Protein AF-M1Y0H8-F1 (afdb_monomer)

Sequence (115 aa):
MELTLDEESEDVRGGLTALVVTVVELLVEALEQEAVRRMESGSLTEDEIERLGQQLQALEEELEQMKRREEIGEDVTEFKQNLDHLVRDAVEQLSEHQSSGPADRSVNIGDILND

Solvent-accessible surface area (backbone atoms only — not comparable to full-atom values): 6726 Å² total; per-residue (Å²): 138,90,80,78,68,65,61,64,53,51,55,51,48,49,54,49,50,19,50,53,52,40,54,51,49,55,49,48,57,52,48,52,56,47,49,53,55,33,54,77,69,62,76,48,54,73,72,54,49,53,53,47,51,56,51,52,52,53,50,51,56,50,49,57,49,46,29,63,73,71,66,30,55,63,56,25,53,49,52,52,54,53,48,54,50,54,53,48,55,55,54,51,57,61,53,57,69,67,70,69,62,81,79,81,78,77,76,62,70,76,75,74,76,77,123

Foldseek 3Di:
DDDDDVVVVLVVVLLVLLVVLLVVVVVLVVVVVVLVVCVVVVVDDPVRSVVSVVVSVVVVVVSVVSCVVSVNVVSNVVVVVVVVVVVVVVVVVVVVVVVPDDPDPPPPVVVVPPD

Organism: Natronomonas moolapensis (strain DSM 18674 / CECT 7526 / JCM 14361 / 8.8.11) (NCBI:txid268739)

InterPro domains:
  IPR007805 Gas vesicle protein K [PF05121] (5-88)
  IPR007805 Gas vesicle protein K [PTHR40137] (1-84)

Mean predicted aligned error: 10.77 Å

Secondary structure (DSSP, 8-state):
---SSHHHHHHHHHHHHHHHHHHHHHHHHHHHHHHHHHHHTT-S-HHHHHHHHHHHHHHHHHHHHHHHHTT-HHHHHHHHHHHHHHHHHHHHHHHHHHTTS-------GGGSS--

Nearest PDB structures (foldseek):
  6o35-assembly1_A  TM=5.982E-01  e=2.905E+00  synthetic construct

Radius of gyration: 25.84 Å; Cα contacts (8 Å, |Δi|>4): 35; chains: 1; bounding box: 60×56×76 Å

pLDDT: mean 84.86, std 15.99, range [39.0, 97.62]

Structure (mmCIF, N/CA/C/O backbone):
data_AF-M1Y0H8-F1
#
_entry.id   AF-M1Y0H8-F1
#
loop_
_atom_site.group_PDB
_atom_site.id
_atom_site.type_symbol
_atom_site.label_atom_id
_atom_site.label_alt_id
_atom_site.label_comp_id
_atom_site.label_asym_id
_atom_site.label_entity_id
_atom_site.label_seq_id
_atom_site.pdbx_PDB_ins_code
_atom_site.Cartn_x
_atom_site.Cartn_y
_atom_site.Cartn_z
_atom_site.occupancy
_atom_site.B_iso_or_equiv
_atom_site.auth_seq_id
_atom_site.auth_comp_id
_atom_site.auth_asym_id
_atom_site.auth_atom_id
_atom_site.pdbx_PDB_model_num
ATOM 1 N N . MET A 1 1 ? 14.638 -1.149 -42.738 1.00 39.00 1 MET A N 1
ATOM 2 C CA . MET A 1 1 ? 14.847 -1.260 -41.285 1.00 39.00 1 MET A CA 1
ATOM 3 C C . MET A 1 1 ? 13.885 -0.266 -40.678 1.00 39.00 1 MET A C 1
ATOM 5 O O . MET A 1 1 ? 14.195 0.912 -40.620 1.00 39.00 1 MET A O 1
ATOM 9 N N . GLU A 1 2 ? 12.664 -0.732 -40.450 1.00 42.22 2 GLU A N 1
ATOM 10 C CA . GLU A 1 2 ? 11.589 0.005 -39.789 1.00 42.22 2 GLU A CA 1
ATOM 11 C C . GLU A 1 2 ? 11.636 -0.517 -38.355 1.00 42.22 2 GLU A C 1
ATOM 13 O O . GLU A 1 2 ? 11.399 -1.701 -38.136 1.00 42.22 2 GLU A O 1
ATOM 18 N N . LEU A 1 3 ? 12.168 0.285 -37.439 1.00 56.03 3 LEU A N 1
ATOM 19 C CA . LEU A 1 3 ? 12.376 -0.075 -36.040 1.00 56.03 3 LEU A CA 1
ATOM 20 C C . LEU A 1 3 ? 12.070 1.161 -35.184 1.00 56.03 3 LEU A C 1
ATOM 22 O O . LEU A 1 3 ? 12.428 2.271 -35.581 1.00 56.03 3 LEU A O 1
ATOM 26 N N . THR A 1 4 ? 11.447 0.893 -34.032 1.00 46.81 4 THR A N 1
ATOM 27 C CA . THR A 1 4 ? 11.396 1.699 -32.797 1.00 46.81 4 THR A CA 1
ATOM 28 C C . THR A 1 4 ? 10.428 2.888 -32.693 1.00 46.81 4 THR A C 1
ATOM 30 O O . THR A 1 4 ? 10.836 3.967 -32.280 1.00 46.81 4 THR A O 1
ATOM 33 N N . LEU A 1 5 ? 9.137 2.723 -32.992 1.00 54.00 5 LEU A N 1
ATOM 34 C CA . LEU A 1 5 ? 8.115 3.608 -32.386 1.00 54.00 5 LEU A CA 1
ATOM 35 C C . LEU A 1 5 ? 7.137 2.839 -31.494 1.00 54.00 5 LEU A C 1
ATOM 37 O O . LEU A 1 5 ? 6.708 3.366 -30.471 1.00 54.00 5 LEU A O 1
ATOM 41 N N . ASP A 1 6 ? 6.827 1.590 -31.841 1.00 56.62 6 ASP A N 1
ATOM 42 C CA . ASP A 1 6 ? 5.889 0.781 -31.062 1.00 56.62 6 ASP A CA 1
ATOM 43 C C . ASP A 1 6 ? 6.522 0.255 -29.759 1.00 56.62 6 ASP A C 1
ATOM 45 O O . ASP A 1 6 ? 5.906 0.382 -28.703 1.00 56.62 6 ASP A O 1
ATOM 49 N N . GLU A 1 7 ? 7.785 -0.190 -29.794 1.00 58.47 7 GLU A N 1
ATOM 50 C CA . GLU A 1 7 ? 8.500 -0.757 -28.632 1.00 58.47 7 GLU A CA 1
ATOM 51 C C . GLU A 1 7 ? 8.643 0.249 -27.468 1.00 58.47 7 GLU A C 1
ATOM 53 O O . GLU A 1 7 ? 8.310 -0.073 -26.331 1.00 58.47 7 GLU A O 1
ATOM 58 N N . GLU A 1 8 ? 9.011 1.513 -27.741 1.00 62.44 8 GLU A N 1
ATOM 59 C CA . GLU A 1 8 ? 9.096 2.558 -26.699 1.00 62.44 8 GLU A CA 1
ATOM 60 C C . GLU A 1 8 ? 7.727 2.853 -26.058 1.00 62.44 8 GLU A C 1
ATOM 62 O O . GLU A 1 8 ? 7.638 3.267 -24.902 1.00 62.44 8 GLU A O 1
ATOM 67 N N . SER A 1 9 ? 6.638 2.658 -26.806 1.00 66.75 9 SER A N 1
ATOM 68 C CA . SER A 1 9 ? 5.282 2.908 -26.315 1.00 66.75 9 SER A CA 1
ATOM 69 C C . SER A 1 9 ? 4.736 1.760 -25.460 1.00 66.75 9 SER A C 1
ATOM 71 O O . SER A 1 9 ? 3.936 2.006 -24.550 1.00 66.75 9 SER A O 1
ATOM 73 N N . GLU A 1 10 ? 5.175 0.527 -25.729 1.00 70.00 10 GLU A N 1
ATOM 74 C CA . GLU A 1 10 ? 4.853 -0.661 -24.936 1.00 70.00 10 GLU A CA 1
ATOM 75 C C . GLU A 1 10 ? 5.602 -0.638 -23.597 1.00 70.00 10 GLU A C 1
ATOM 77 O O . GLU A 1 10 ? 4.961 -0.794 -22.555 1.00 70.00 10 GLU A O 1
ATOM 82 N N . ASP A 1 11 ? 6.893 -0.288 -23.601 1.00 75.75 11 ASP A N 1
ATOM 83 C CA . ASP A 1 11 ? 7.703 -0.148 -22.380 1.00 75.75 11 ASP A CA 1
ATOM 84 C C . ASP A 1 11 ? 7.154 0.943 -21.442 1.00 75.75 11 ASP A C 1
ATOM 86 O O . ASP A 1 11 ? 6.988 0.738 -20.236 1.00 75.75 11 ASP A O 1
ATOM 90 N N . VAL A 1 12 ? 6.784 2.109 -21.990 1.00 83.44 12 VAL A N 1
ATOM 91 C CA . VAL A 1 12 ? 6.182 3.204 -21.202 1.00 83.44 12 VAL A CA 1
ATOM 92 C C . VAL A 1 12 ? 4.822 2.803 -20.630 1.00 83.44 12 VAL A C 1
ATOM 94 O O . VAL A 1 12 ? 4.475 3.193 -19.511 1.00 83.44 12 VAL A O 1
ATOM 97 N N . ARG A 1 13 ? 4.029 2.031 -21.381 1.00 82.62 13 ARG A N 1
ATOM 98 C CA . ARG A 1 13 ? 2.730 1.541 -20.913 1.00 82.62 13 ARG A CA 1
ATOM 99 C C . ARG A 1 13 ? 2.898 0.547 -19.769 1.00 82.62 13 ARG A C 1
ATOM 101 O O . ARG A 1 13 ? 2.191 0.696 -18.776 1.00 82.62 13 ARG A O 1
ATOM 108 N N . GLY A 1 14 ? 3.820 -0.409 -19.888 1.00 86.75 14 GLY A N 1
ATOM 109 C CA . GLY A 1 14 ? 4.137 -1.371 -18.829 1.00 86.75 14 GLY A CA 1
ATOM 110 C C . GLY A 1 14 ? 4.579 -0.670 -17.546 1.00 86.75 14 GLY A C 1
ATOM 111 O O . GLY A 1 14 ? 3.962 -0.856 -16.496 1.00 86.75 14 GLY A O 1
ATOM 112 N N . GLY A 1 15 ? 5.535 0.258 -17.659 1.00 89.44 15 GLY A N 1
ATOM 113 C CA . GLY A 1 15 ? 6.021 1.045 -16.523 1.00 89.44 15 GLY A CA 1
ATOM 114 C C . GLY A 1 15 ? 4.940 1.902 -15.852 1.00 89.44 15 GLY A C 1
ATOM 115 O O . GLY A 1 15 ? 4.881 1.977 -14.625 1.00 89.44 15 GLY A O 1
ATOM 116 N N . LEU A 1 16 ? 4.034 2.519 -16.622 1.00 92.19 16 LEU A N 1
ATOM 117 C CA . LEU A 1 16 ? 2.918 3.280 -16.049 1.00 92.19 16 LEU A CA 1
ATOM 118 C C . LEU A 1 16 ? 1.905 2.369 -15.340 1.00 92.19 16 LEU A C 1
ATOM 120 O O . LEU A 1 16 ? 1.428 2.721 -14.261 1.00 92.19 16 LEU A O 1
ATOM 124 N N . THR A 1 17 ? 1.580 1.212 -15.919 1.00 93.25 17 THR A N 1
ATOM 125 C CA . THR A 1 17 ? 0.713 0.213 -15.277 1.00 93.25 17 THR A CA 1
ATOM 126 C C . THR A 1 17 ? 1.333 -0.258 -13.962 1.00 93.25 17 THR A C 1
ATOM 128 O O . THR A 1 17 ? 0.659 -0.232 -12.933 1.00 93.25 17 THR A O 1
ATOM 131 N N . ALA A 1 18 ? 2.623 -0.603 -13.966 1.00 94.50 18 ALA A N 1
ATOM 132 C CA . ALA A 1 18 ? 3.371 -0.988 -12.774 1.00 94.50 18 ALA A CA 1
ATOM 133 C C . ALA A 1 18 ? 3.350 0.110 -11.702 1.00 94.50 18 ALA A C 1
ATOM 135 O O . ALA A 1 18 ? 3.076 -0.166 -10.533 1.00 94.50 18 ALA A O 1
ATOM 136 N N . LEU A 1 19 ? 3.543 1.372 -12.091 1.00 94.75 19 LEU A N 1
ATOM 137 C CA . LEU A 1 19 ? 3.469 2.504 -11.171 1.00 94.75 19 LEU A CA 1
ATOM 138 C C . LEU A 1 19 ? 2.073 2.661 -10.555 1.00 94.75 19 LEU A C 1
ATOM 140 O O . LEU A 1 19 ? 1.952 2.845 -9.346 1.00 94.75 19 LEU A O 1
ATOM 144 N N . VAL A 1 20 ? 1.010 2.584 -11.360 1.00 96.00 20 VAL A N 1
ATOM 145 C CA . VAL A 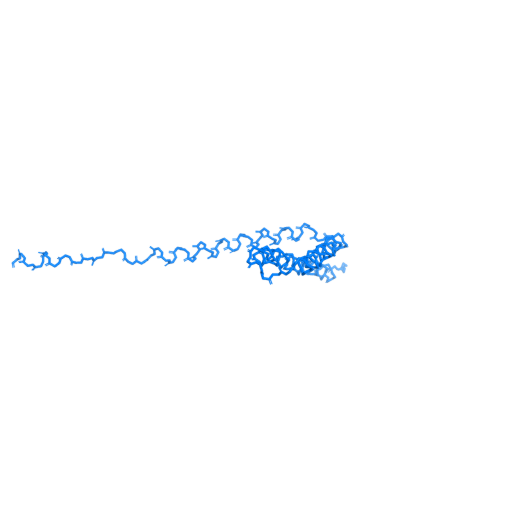1 20 ? -0.367 2.692 -10.854 1.00 96.00 20 VAL A CA 1
ATOM 146 C C . VAL A 1 20 ? -0.674 1.550 -9.890 1.00 96.00 20 VAL A C 1
ATOM 148 O O . VAL A 1 20 ? -1.184 1.810 -8.803 1.00 96.00 20 VAL A O 1
ATOM 151 N N . VAL A 1 21 ? -0.321 0.312 -10.243 1.00 96.69 21 VAL A N 1
ATOM 152 C CA . VAL A 1 21 ? -0.489 -0.852 -9.361 1.00 96.69 21 VAL A CA 1
ATOM 153 C C . VAL A 1 21 ? 0.272 -0.653 -8.053 1.00 96.69 21 VAL A C 1
ATOM 155 O O . VAL A 1 21 ? -0.314 -0.820 -6.988 1.00 96.69 21 VAL A O 1
ATOM 158 N N . THR A 1 22 ? 1.522 -0.193 -8.122 1.00 95.94 22 THR A N 1
ATOM 159 C CA . THR A 1 22 ? 2.340 0.128 -6.943 1.00 95.94 22 THR A CA 1
ATOM 160 C C . THR A 1 22 ? 1.647 1.142 -6.035 1.00 95.94 22 THR A C 1
ATOM 162 O O . THR A 1 22 ? 1.555 0.939 -4.828 1.00 95.94 22 THR A O 1
ATOM 165 N N . VAL A 1 23 ? 1.117 2.232 -6.599 1.00 96.00 23 V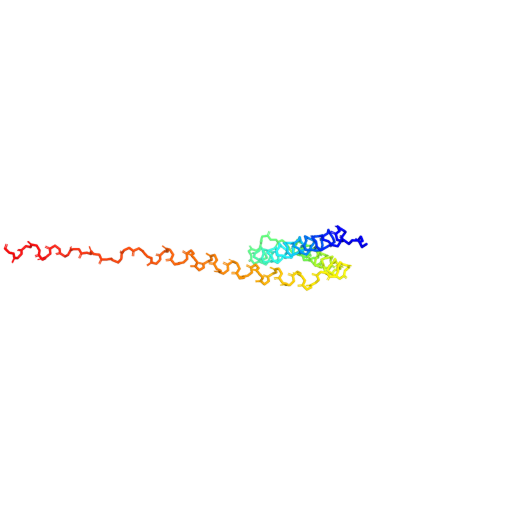AL A N 1
ATOM 166 C CA . VAL A 1 23 ? 0.403 3.255 -5.821 1.00 96.00 23 VAL A CA 1
ATOM 167 C C . VAL A 1 23 ? -0.841 2.671 -5.158 1.00 96.00 23 VAL A C 1
ATOM 169 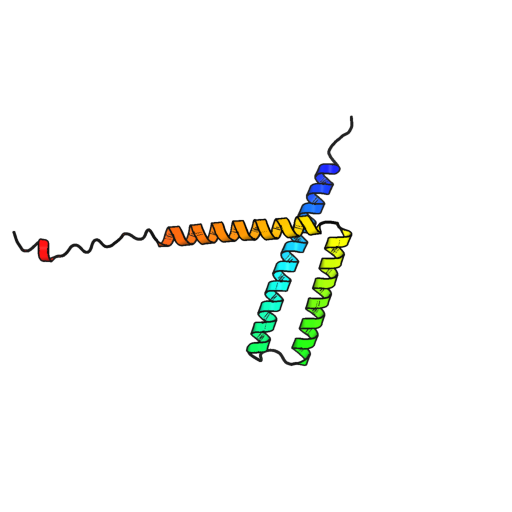O O . VAL A 1 23 ? -1.099 2.967 -3.993 1.00 96.00 23 VAL A O 1
ATOM 172 N N . VAL A 1 24 ? -1.613 1.847 -5.868 1.00 97.00 24 VAL A N 1
ATOM 173 C CA . VAL A 1 24 ? -2.815 1.233 -5.292 1.00 97.00 24 VAL A CA 1
ATOM 174 C C . VAL A 1 24 ? -2.449 0.257 -4.171 1.00 97.00 24 VAL A C 1
ATOM 176 O O . VAL A 1 24 ? -3.095 0.309 -3.131 1.00 97.00 24 VAL A O 1
ATOM 179 N N . GLU A 1 25 ? -1.396 -0.552 -4.311 1.00 96.06 25 GLU A N 1
ATOM 180 C CA . GLU A 1 25 ? -0.913 -1.428 -3.229 1.00 96.06 25 GLU A CA 1
ATOM 181 C C . GLU A 1 25 ? -0.558 -0.640 -1.967 1.00 96.06 25 GLU A C 1
ATOM 183 O O . GLU A 1 25 ? -1.020 -0.973 -0.880 1.00 96.06 25 GLU A O 1
ATOM 188 N N . LEU A 1 26 ? 0.188 0.457 -2.107 1.00 95.12 26 LEU A N 1
ATOM 189 C CA . LEU A 1 26 ? 0.550 1.307 -0.969 1.00 95.12 26 LEU A CA 1
ATOM 190 C C . LEU A 1 26 ? -0.685 1.919 -0.293 1.00 95.12 26 LEU A C 1
ATOM 192 O O . LEU A 1 26 ? -0.717 2.089 0.927 1.00 95.12 26 LEU A O 1
ATOM 196 N N . LEU A 1 27 ? -1.717 2.255 -1.072 1.00 96.00 27 LEU A N 1
ATOM 197 C CA . LEU A 1 27 ? -2.988 2.721 -0.523 1.00 96.00 27 LEU A CA 1
ATOM 198 C C . LEU A 1 27 ? -3.724 1.604 0.221 1.00 96.00 27 LEU A C 1
ATOM 200 O O . LEU A 1 27 ? -4.289 1.881 1.276 1.00 96.00 27 LEU A O 1
ATOM 204 N N . VAL A 1 28 ? -3.714 0.370 -0.290 1.00 96.06 28 VAL A N 1
ATOM 205 C CA . VAL A 1 28 ? -4.299 -0.792 0.398 1.00 96.06 28 VAL A CA 1
ATOM 206 C C . VAL A 1 28 ? -3.589 -1.030 1.724 1.00 96.06 28 VAL A C 1
ATOM 208 O O . VAL A 1 28 ? -4.254 -1.010 2.753 1.00 96.06 28 VAL A O 1
ATOM 211 N N . GLU A 1 29 ? -2.259 -1.110 1.729 1.00 95.19 29 GLU A N 1
ATOM 212 C CA . GLU A 1 29 ? -1.449 -1.276 2.945 1.00 95.19 29 GLU A CA 1
ATOM 213 C C . GLU A 1 29 ? -1.745 -0.172 3.982 1.00 95.19 29 GLU A C 1
ATOM 215 O O . GLU A 1 29 ? -1.906 -0.421 5.181 1.00 95.19 29 GLU A O 1
ATOM 220 N N . ALA A 1 30 ? -1.881 1.079 3.528 1.00 95.94 30 ALA A N 1
ATOM 221 C CA . ALA A 1 30 ? -2.240 2.195 4.397 1.00 95.94 30 ALA A CA 1
ATOM 222 C C . ALA A 1 30 ? -3.672 2.079 4.953 1.00 95.94 30 ALA A C 1
ATOM 224 O O . ALA A 1 30 ? -3.914 2.415 6.119 1.00 95.94 30 ALA A O 1
ATOM 225 N N . LEU A 1 31 ? -4.623 1.618 4.133 1.00 95.88 31 LEU A N 1
ATOM 226 C CA . LEU A 1 31 ? -6.011 1.390 4.533 1.00 95.88 31 LEU A CA 1
ATOM 227 C C . LE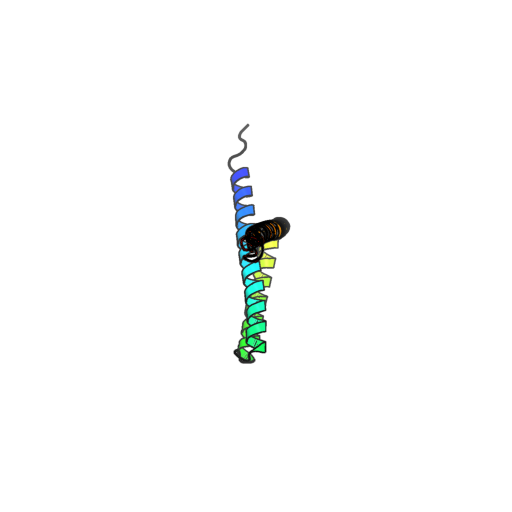U A 1 31 ? -6.134 0.228 5.516 1.00 95.88 31 LEU A C 1
ATOM 229 O O . LEU A 1 31 ? -6.886 0.354 6.477 1.00 95.88 31 LEU A O 1
ATOM 233 N N . GLU A 1 32 ? -5.384 -0.855 5.330 1.00 96.06 32 GLU A N 1
ATOM 234 C CA . GLU A 1 32 ? -5.291 -1.953 6.293 1.00 96.06 32 GLU A CA 1
ATOM 235 C C . GLU A 1 32 ? -4.781 -1.450 7.639 1.00 96.06 32 GLU A C 1
ATOM 237 O O . GLU A 1 32 ? -5.373 -1.713 8.688 1.00 96.06 32 GLU A O 1
ATOM 242 N N . GLN A 1 33 ? -3.718 -0.645 7.622 1.00 96.31 33 GLN A N 1
ATOM 243 C CA . GLN A 1 33 ? -3.173 -0.097 8.853 1.00 96.31 33 GLN A CA 1
ATOM 244 C C . GLN A 1 33 ? -4.168 0.836 9.558 1.00 96.31 33 GLN A C 1
ATOM 246 O O . GLN A 1 33 ? -4.247 0.861 10.787 1.00 96.31 33 GLN A O 1
ATOM 251 N N . GLU A 1 34 ? -4.954 1.595 8.796 1.00 95.31 34 GLU A N 1
ATOM 252 C CA . GLU A 1 34 ? -6.038 2.409 9.338 1.00 95.31 34 GLU A CA 1
ATOM 253 C C . GLU A 1 34 ? -7.210 1.565 9.849 1.00 95.31 34 GLU A C 1
ATOM 255 O O . GLU A 1 34 ? -7.782 1.890 10.890 1.00 95.31 34 GLU A O 1
ATOM 260 N N . ALA A 1 35 ? -7.544 0.468 9.171 1.00 94.38 35 ALA A N 1
ATOM 261 C CA . ALA A 1 35 ? -8.555 -0.481 9.615 1.00 94.38 35 ALA A CA 1
ATOM 262 C C . ALA A 1 35 ? -8.194 -1.028 10.998 1.00 94.38 35 ALA A C 1
ATOM 264 O O . ALA A 1 35 ? -9.013 -0.950 11.913 1.00 94.38 35 ALA A O 1
ATOM 265 N N . VAL A 1 36 ? -6.940 -1.454 11.187 1.00 94.69 36 VAL A N 1
ATOM 266 C CA . VAL A 1 36 ? -6.421 -1.912 12.484 1.00 94.69 36 VAL A CA 1
ATOM 267 C C . VAL A 1 36 ? -6.568 -0.823 13.550 1.00 94.69 36 VAL A C 1
ATOM 269 O O . VAL A 1 36 ? -7.153 -1.072 14.603 1.00 94.69 36 VAL A O 1
ATOM 272 N N . ARG A 1 37 ? -6.145 0.417 13.268 1.00 95.12 37 ARG A N 1
ATOM 273 C CA . ARG A 1 37 ? -6.302 1.543 14.213 1.00 95.12 37 ARG A CA 1
ATOM 274 C C . ARG A 1 37 ? -7.769 1.802 14.585 1.00 95.12 37 ARG A C 1
ATOM 276 O O . ARG A 1 37 ? -8.095 2.126 15.732 1.00 95.12 37 ARG A O 1
ATOM 283 N N . ARG A 1 38 ? -8.687 1.665 13.628 1.00 93.56 38 ARG A N 1
ATOM 284 C CA . ARG A 1 38 ? -10.127 1.854 13.855 1.00 93.56 38 ARG A CA 1
ATOM 285 C C . ARG A 1 38 ? -10.761 0.719 14.653 1.00 93.56 38 ARG A C 1
ATOM 287 O O . ARG A 1 38 ? -11.607 0.985 15.507 1.00 93.56 38 ARG A O 1
ATOM 294 N N . MET A 1 39 ? -10.308 -0.511 14.427 1.00 93.56 39 MET A N 1
ATOM 295 C CA . MET A 1 39 ? -10.671 -1.684 15.223 1.00 93.56 39 MET A CA 1
ATOM 296 C C . MET A 1 39 ? -10.231 -1.515 16.678 1.00 93.56 39 MET A C 1
ATOM 298 O O . MET A 1 39 ? -11.042 -1.668 17.588 1.00 93.56 39 MET A O 1
ATOM 302 N N . GLU A 1 40 ? -8.975 -1.123 16.903 1.00 93.62 40 GLU A N 1
ATOM 303 C CA . GLU A 1 40 ? -8.417 -0.910 18.246 1.00 93.62 40 GLU A CA 1
ATOM 304 C C . GLU A 1 40 ? -9.116 0.224 19.008 1.00 93.62 40 GLU A C 1
ATOM 306 O O . GLU A 1 40 ? -9.299 0.145 20.222 1.00 93.62 40 GLU A O 1
ATOM 311 N N . SER A 1 41 ? -9.544 1.274 18.303 1.00 95.00 41 SER A N 1
ATOM 312 C CA . SER A 1 41 ? -10.298 2.389 18.894 1.00 95.00 41 SER A CA 1
ATOM 313 C C . SER A 1 41 ? -11.790 2.097 19.103 1.00 95.00 41 SER A C 1
ATOM 315 O O . SER A 1 41 ? -12.484 2.924 19.697 1.00 95.00 41 SER A O 1
ATOM 317 N N . GLY A 1 42 ? -12.300 0.952 18.631 1.00 90.75 42 GLY A N 1
ATOM 318 C CA . GLY A 1 42 ? -13.724 0.606 18.690 1.00 90.75 42 GLY A CA 1
ATOM 319 C C . GLY A 1 42 ? -14.613 1.502 17.820 1.00 90.75 42 GLY A C 1
ATOM 320 O O . GLY A 1 42 ? -15.805 1.636 18.089 1.00 90.75 42 GLY A O 1
ATOM 321 N N . SER A 1 43 ? -14.037 2.152 16.803 1.00 91.44 43 SER A N 1
ATOM 322 C CA . SER A 1 43 ? -14.761 3.049 15.889 1.00 91.44 43 SER A CA 1
ATOM 323 C C . SER A 1 43 ? -15.475 2.318 14.745 1.00 91.44 43 SER A C 1
ATOM 325 O O . SER A 1 43 ? -16.187 2.958 13.973 1.00 91.44 43 SER A O 1
ATOM 327 N N . LEU A 1 44 ? -15.313 0.994 14.659 1.00 92.19 44 LEU A N 1
ATOM 328 C CA . LEU A 1 44 ? -16.008 0.103 13.731 1.00 92.19 44 LEU A CA 1
ATOM 329 C C . LEU A 1 44 ? -16.723 -1.007 14.504 1.00 92.19 44 LEU A C 1
ATOM 331 O O . LEU A 1 44 ? -16.191 -1.550 15.474 1.00 92.19 44 LEU A O 1
ATOM 335 N N . THR A 1 45 ? -17.922 -1.354 14.049 1.00 94.12 45 THR A N 1
ATOM 336 C CA . THR A 1 45 ? -18.662 -2.541 14.496 1.00 94.12 45 THR A CA 1
ATOM 337 C C . THR A 1 45 ? -18.087 -3.821 13.882 1.00 94.12 45 THR A C 1
ATOM 339 O O . THR A 1 45 ? -17.390 -3.776 12.872 1.00 94.12 45 THR A O 1
ATOM 342 N N . GLU A 1 46 ? -18.399 -4.981 14.464 1.00 92.81 46 GLU A N 1
ATOM 343 C CA . GLU A 1 46 ? -17.920 -6.289 13.982 1.00 92.81 46 GLU A CA 1
ATOM 344 C C . GLU A 1 46 ? -18.325 -6.561 12.519 1.00 92.81 46 GLU A C 1
ATOM 346 O O . GLU A 1 46 ? -17.484 -6.946 11.707 1.00 92.81 46 GLU A O 1
ATOM 351 N N . ASP A 1 47 ? -19.562 -6.215 12.141 1.00 95.94 47 ASP A N 1
ATOM 352 C CA . ASP A 1 47 ? -20.051 -6.318 10.758 1.00 95.94 47 ASP A CA 1
ATOM 353 C C . ASP A 1 47 ? -19.296 -5.382 9.790 1.00 95.94 47 ASP A C 1
ATOM 355 O O . ASP A 1 47 ? -19.082 -5.706 8.619 1.00 95.94 47 ASP A O 1
ATOM 359 N N . GLU A 1 48 ? -18.905 -4.187 10.246 1.00 95.88 48 GLU A N 1
ATOM 360 C CA . GLU A 1 48 ? -18.122 -3.246 9.437 1.00 95.88 48 GLU A CA 1
ATOM 361 C C . GLU A 1 48 ? -16.686 -3.723 9.241 1.00 95.88 48 GLU A C 1
ATOM 363 O O . GLU A 1 48 ? -16.148 -3.562 8.146 1.00 95.88 48 GLU A O 1
ATOM 368 N N . ILE A 1 49 ? -16.092 -4.335 10.268 1.00 93.81 49 ILE A N 1
ATOM 369 C CA . ILE A 1 49 ? -14.757 -4.937 10.210 1.00 93.81 49 ILE A CA 1
ATOM 370 C C . ILE A 1 49 ? -14.738 -6.073 9.191 1.00 93.81 49 ILE A C 1
ATOM 372 O O . ILE A 1 49 ? -13.878 -6.090 8.311 1.00 93.81 49 ILE A O 1
ATOM 376 N N . GLU A 1 50 ? -15.700 -6.994 9.269 1.00 95.12 50 GLU A N 1
ATOM 377 C CA . GLU A 1 50 ? -15.760 -8.136 8.357 1.00 95.12 50 GLU A CA 1
ATOM 378 C C . GLU A 1 50 ? -15.956 -7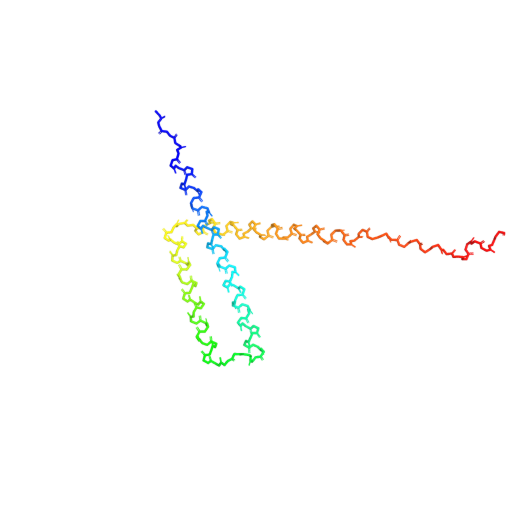.685 6.904 1.00 95.12 50 GLU A C 1
ATOM 380 O O . GLU A 1 50 ? -15.227 -8.116 6.008 1.00 95.12 50 GLU A O 1
ATOM 385 N N . ARG A 1 51 ? -16.880 -6.747 6.665 1.00 96.12 51 ARG A N 1
ATOM 386 C CA . ARG A 1 51 ? -17.088 -6.175 5.329 1.00 96.12 51 ARG A CA 1
ATOM 387 C C . ARG A 1 51 ? -15.848 -5.469 4.788 1.00 96.12 51 ARG A C 1
ATOM 389 O O . ARG A 1 51 ? -15.563 -5.589 3.600 1.00 96.12 51 ARG A O 1
ATOM 396 N N . LEU A 1 52 ? -15.144 -4.713 5.629 1.00 94.50 52 LEU A N 1
ATOM 397 C CA . LEU A 1 52 ? -13.922 -4.012 5.238 1.00 94.50 52 LEU A CA 1
ATOM 398 C C . LEU A 1 52 ? -12.820 -5.007 4.864 1.00 94.50 52 LEU A C 1
ATOM 400 O O . LEU A 1 52 ? -12.230 -4.869 3.797 1.00 94.50 52 LEU A O 1
ATOM 404 N N . GLY A 1 53 ? -12.605 -6.038 5.684 1.00 94.56 53 GLY A N 1
ATOM 405 C CA . GLY A 1 53 ? -11.636 -7.096 5.397 1.00 94.56 53 GLY A CA 1
ATOM 406 C C . GLY A 1 53 ? -11.925 -7.809 4.074 1.00 94.56 53 GLY A C 1
ATOM 407 O O . GLY A 1 53 ? -11.032 -7.951 3.246 1.00 94.56 53 GLY A O 1
ATOM 408 N N . GLN A 1 54 ? -13.189 -8.167 3.819 1.00 97.19 54 GLN A N 1
ATOM 409 C CA . GLN A 1 54 ? -13.595 -8.791 2.552 1.00 97.19 54 GLN A CA 1
ATOM 410 C C . GLN A 1 54 ? -13.331 -7.891 1.336 1.00 97.19 54 GLN A C 1
ATOM 412 O O . GLN A 1 54 ? -12.937 -8.378 0.278 1.00 97.19 54 GLN A O 1
ATOM 417 N N . GLN A 1 55 ? -13.554 -6.580 1.466 1.00 96.88 55 GLN A N 1
ATOM 418 C CA . GLN A 1 55 ? -13.304 -5.626 0.384 1.00 96.88 55 GLN A CA 1
ATOM 419 C C . GLN A 1 55 ? -11.811 -5.437 0.108 1.00 96.88 55 GLN A C 1
ATOM 421 O O . GLN A 1 55 ? -11.424 -5.374 -1.057 1.00 96.88 55 GLN A O 1
ATOM 426 N N . LEU A 1 56 ? -10.989 -5.359 1.157 1.00 96.12 56 LEU A N 1
ATOM 427 C CA . LEU A 1 56 ? -9.537 -5.236 1.025 1.00 96.12 56 LEU A CA 1
ATOM 428 C C . LEU A 1 56 ? -8.941 -6.498 0.394 1.00 96.12 56 LEU A C 1
ATOM 430 O O . LEU A 1 56 ? -8.250 -6.388 -0.612 1.00 96.12 56 LEU A O 1
ATOM 434 N N . GLN A 1 57 ? -9.328 -7.684 0.870 1.00 96.62 57 GLN A N 1
ATOM 435 C CA . GLN A 1 57 ? -8.895 -8.953 0.280 1.00 96.62 57 GLN A CA 1
ATOM 436 C C . GLN A 1 57 ? -9.280 -9.061 -1.206 1.00 96.62 57 GLN A C 1
ATOM 438 O O . GLN A 1 57 ? -8.466 -9.458 -2.036 1.00 96.62 57 GLN A O 1
ATOM 443 N N . ALA A 1 58 ? -10.511 -8.689 -1.571 1.00 97.62 58 ALA A N 1
ATOM 444 C CA . ALA A 1 58 ? -10.940 -8.716 -2.970 1.00 97.62 58 ALA A CA 1
ATOM 445 C C . ALA A 1 58 ? -10.099 -7.778 -3.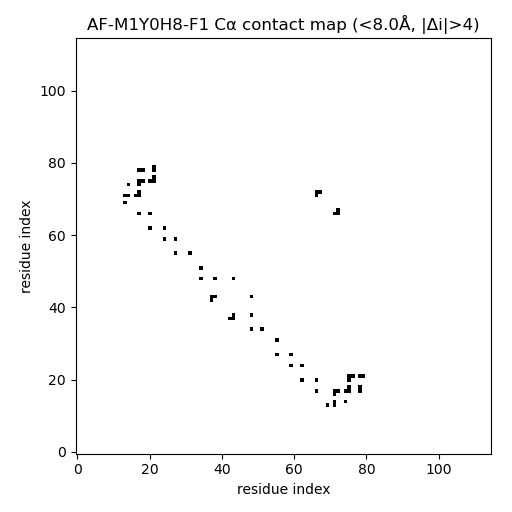856 1.00 97.62 58 ALA A C 1
ATOM 447 O O . ALA A 1 58 ? -9.793 -8.118 -4.999 1.00 97.62 58 ALA A O 1
ATOM 448 N N . LEU A 1 59 ? -9.711 -6.613 -3.328 1.00 96.88 59 LEU A N 1
ATOM 449 C CA . LEU A 1 59 ? -8.853 -5.662 -4.029 1.00 96.88 59 LEU A CA 1
ATOM 450 C C . LEU A 1 59 ? -7.427 -6.205 -4.200 1.00 96.88 59 LEU A C 1
ATOM 452 O O . LEU A 1 59 ? -6.874 -6.115 -5.293 1.00 96.88 59 LEU A O 1
ATOM 456 N N . GLU A 1 60 ? -6.850 -6.820 -3.168 1.00 96.12 60 GLU A N 1
ATOM 457 C CA . GLU A 1 60 ? -5.546 -7.491 -3.261 1.00 96.12 60 GLU A CA 1
ATOM 458 C C . GLU A 1 60 ? -5.551 -8.602 -4.311 1.00 96.12 60 GLU A C 1
ATOM 460 O O . GLU A 1 60 ? -4.666 -8.670 -5.165 1.00 96.12 60 GLU A O 1
ATOM 465 N N . GLU A 1 61 ? -6.584 -9.446 -4.308 1.00 97.56 61 GLU A N 1
ATOM 466 C CA . GLU A 1 61 ? -6.742 -10.514 -5.293 1.00 97.56 61 GLU A CA 1
ATOM 467 C C . GLU A 1 61 ? -6.839 -9.965 -6.726 1.00 97.56 61 GLU A C 1
ATOM 469 O O . GLU A 1 61 ? -6.327 -10.583 -7.666 1.00 97.56 61 GLU A O 1
ATOM 474 N N . GLU A 1 62 ? -7.489 -8.816 -6.924 1.00 97.12 62 GLU A N 1
ATOM 475 C CA . GLU A 1 62 ? -7.577 -8.151 -8.225 1.00 97.12 62 GLU A CA 1
ATOM 476 C C . GLU A 1 62 ? -6.223 -7.577 -8.669 1.00 97.12 62 GLU A C 1
ATOM 478 O O . GLU A 1 62 ? -5.825 -7.773 -9.824 1.00 97.12 62 GLU A O 1
ATOM 483 N N . LEU A 1 63 ? -5.477 -6.945 -7.757 1.00 96.19 63 LEU A N 1
ATOM 484 C CA . LEU A 1 63 ? -4.128 -6.435 -8.021 1.00 96.19 63 LEU A CA 1
ATOM 485 C C . LEU A 1 63 ? -3.157 -7.570 -8.363 1.00 96.19 63 LEU A C 1
ATOM 487 O O . LEU A 1 63 ? -2.432 -7.481 -9.352 1.00 96.19 63 LEU A O 1
ATOM 491 N N . GLU A 1 64 ? -3.197 -8.685 -7.632 1.00 96.81 64 GLU A N 1
ATOM 492 C CA . GLU A 1 64 ? -2.390 -9.877 -7.927 1.00 96.81 64 GLU A CA 1
ATOM 493 C C . GLU A 1 64 ? -2.739 -10.516 -9.276 1.00 96.81 64 GLU A C 1
ATOM 495 O O . GLU A 1 64 ? -1.885 -11.065 -9.981 1.00 96.81 64 GLU A O 1
ATOM 500 N N . GLN A 1 65 ? -4.010 -10.475 -9.672 1.00 96.75 65 GLN A N 1
ATOM 501 C CA . GLN A 1 65 ? -4.416 -10.902 -11.010 1.00 96.75 65 GLN A CA 1
ATOM 502 C C . GLN A 1 65 ? -3.920 -9.938 -12.088 1.00 96.75 65 GLN A C 1
ATOM 504 O O . GLN A 1 65 ? -3.501 -10.396 -13.150 1.00 96.75 65 GLN A O 1
ATOM 509 N N . MET A 1 66 ? -3.947 -8.629 -11.832 1.00 95.81 66 MET A N 1
ATOM 510 C CA . MET A 1 66 ? -3.446 -7.618 -12.762 1.00 95.81 66 MET A CA 1
ATOM 511 C C . MET A 1 66 ? -1.932 -7.743 -12.956 1.00 95.81 66 MET A C 1
ATOM 513 O O . MET A 1 66 ? -1.489 -7.838 -14.096 1.00 95.81 66 MET A O 1
ATOM 517 N N . LYS A 1 67 ? -1.154 -7.878 -11.874 1.00 95.81 67 LYS A N 1
ATOM 518 C CA . LYS A 1 67 ? 0.302 -8.094 -11.940 1.00 95.81 67 LYS A CA 1
ATOM 519 C C . LYS A 1 67 ? 0.683 -9.303 -12.783 1.00 95.81 67 LYS A C 1
ATOM 521 O O . LYS A 1 67 ? 1.608 -9.228 -13.582 1.00 95.81 67 LYS A O 1
ATOM 526 N N . ARG A 1 68 ? -0.047 -10.413 -12.633 1.00 96.25 68 ARG A N 1
ATOM 527 C CA . ARG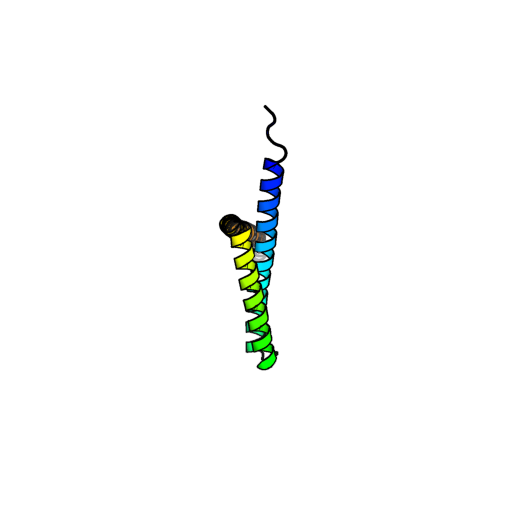 A 1 68 ? 0.178 -11.628 -13.430 1.00 96.25 68 ARG A CA 1
ATOM 528 C C . ARG A 1 68 ? -0.241 -11.476 -14.888 1.00 96.25 68 ARG A C 1
ATOM 530 O O . ARG A 1 68 ? 0.410 -12.046 -15.750 1.00 96.25 68 ARG A O 1
ATOM 537 N N . ARG A 1 69 ? -1.341 -10.768 -15.159 1.00 94.81 69 ARG A N 1
ATOM 538 C CA . ARG A 1 69 ? -1.870 -10.588 -16.520 1.00 94.81 69 ARG A CA 1
ATOM 539 C C . ARG A 1 69 ? -0.983 -9.687 -17.366 1.00 94.81 69 ARG A C 1
ATOM 541 O O . ARG A 1 69 ? -0.802 -9.967 -18.541 1.00 94.81 69 ARG A O 1
ATOM 548 N N . GLU A 1 70 ? -0.480 -8.621 -16.758 1.00 92.50 70 GLU A N 1
ATOM 549 C CA . GLU A 1 70 ? 0.346 -7.617 -17.427 1.00 92.50 70 GLU A CA 1
ATOM 550 C C . GLU A 1 70 ? 1.851 -7.919 -17.290 1.00 92.50 70 GLU A C 1
ATOM 552 O O . GLU A 1 70 ? 2.663 -7.174 -17.813 1.00 92.50 70 GLU A O 1
ATOM 557 N N . GLU A 1 71 ? 2.224 -8.994 -16.580 1.00 94.31 71 GLU A N 1
ATOM 558 C CA . GLU A 1 71 ? 3.614 -9.434 -16.341 1.00 94.31 71 GLU A CA 1
ATOM 559 C C . GLU A 1 71 ? 4.515 -8.399 -15.628 1.00 94.31 71 GLU A C 1
ATOM 561 O O . GLU A 1 71 ? 5.734 -8.506 -15.634 1.00 94.31 71 GLU A O 1
ATOM 566 N N . ILE A 1 72 ? 3.913 -7.452 -14.906 1.00 95.12 72 ILE A N 1
ATOM 567 C CA . ILE A 1 72 ? 4.582 -6.312 -14.242 1.00 95.12 72 ILE A CA 1
ATOM 568 C C . ILE A 1 72 ? 5.009 -6.571 -12.785 1.00 95.12 72 ILE A C 1
ATOM 570 O O . ILE A 1 72 ? 5.270 -5.637 -12.028 1.00 95.12 72 ILE A O 1
ATOM 574 N N . GLY A 1 73 ? 4.998 -7.822 -12.316 1.00 93.19 73 GLY A N 1
ATOM 575 C CA . GLY A 1 73 ? 5.255 -8.125 -10.898 1.00 93.19 73 GLY A CA 1
ATOM 576 C C . GLY A 1 73 ? 6.653 -7.704 -10.421 1.00 93.19 73 GLY A C 1
ATOM 577 O O . GLY A 1 73 ? 6.813 -7.228 -9.293 1.00 93.19 73 GLY A O 1
ATOM 578 N N . GLU A 1 74 ? 7.654 -7.856 -11.289 1.00 94.12 74 GLU A N 1
ATOM 579 C CA . GLU A 1 74 ? 9.034 -7.438 -11.019 1.00 94.12 74 GLU A CA 1
ATOM 580 C C . GLU A 1 74 ? 9.152 -5.910 -11.023 1.00 94.12 74 GLU A C 1
ATOM 582 O O . GLU A 1 74 ? 9.664 -5.348 -10.054 1.00 94.12 74 GLU A O 1
ATOM 587 N N . ASP A 1 75 ? 8.564 -5.243 -12.020 1.00 94.62 75 ASP A N 1
ATOM 588 C CA . ASP A 1 75 ? 8.541 -3.779 -12.130 1.00 94.62 75 ASP A CA 1
ATOM 589 C C . ASP A 1 75 ? 7.913 -3.125 -10.894 1.00 94.62 75 ASP A C 1
ATOM 591 O O . ASP A 1 75 ? 8.464 -2.185 -10.326 1.00 94.62 75 ASP A O 1
ATOM 595 N N . VAL A 1 76 ? 6.770 -3.643 -10.426 1.00 95.38 76 VAL A N 1
ATOM 596 C CA . VAL A 1 76 ? 6.105 -3.165 -9.200 1.00 95.38 76 VAL A CA 1
ATOM 597 C C . VAL A 1 76 ? 7.044 -3.275 -7.997 1.00 95.38 76 VAL A C 1
ATOM 599 O O . VAL A 1 76 ? 7.162 -2.344 -7.199 1.00 95.38 76 VAL A O 1
ATOM 602 N N . THR A 1 77 ? 7.748 -4.402 -7.874 1.00 94.62 77 THR A N 1
ATOM 603 C CA . THR A 1 77 ? 8.696 -4.626 -6.776 1.00 94.62 77 THR A CA 1
ATOM 604 C C . THR A 1 77 ? 9.861 -3.638 -6.842 1.00 94.62 77 THR A C 1
ATOM 606 O O . THR A 1 77 ? 10.246 -3.072 -5.816 1.00 94.62 77 THR A O 1
ATOM 609 N N . GLU A 1 78 ? 10.396 -3.395 -8.037 1.00 93.62 78 GLU A N 1
ATOM 610 C CA . GLU A 1 78 ? 11.459 -2.418 -8.267 1.00 93.62 78 GLU A CA 1
ATOM 611 C C . GLU A 1 78 ? 10.997 -0.992 -7.922 1.00 93.62 78 GLU A C 1
ATOM 613 O O . GLU A 1 78 ? 11.697 -0.265 -7.212 1.00 93.62 78 GLU A O 1
ATOM 618 N N . PHE A 1 79 ? 9.790 -0.595 -8.336 1.00 93.81 79 PHE A N 1
ATOM 619 C CA . PHE A 1 79 ? 9.234 0.717 -8.001 1.00 93.81 79 PHE A CA 1
ATOM 620 C C . PHE A 1 79 ? 9.076 0.923 -6.492 1.00 93.81 79 PHE A C 1
ATOM 622 O O . PHE A 1 79 ? 9.407 2.005 -6.000 1.00 93.81 79 PHE A O 1
ATOM 629 N N . LYS A 1 80 ? 8.627 -0.094 -5.743 1.00 93.19 80 LYS A N 1
ATOM 630 C CA . LYS A 1 80 ? 8.533 -0.024 -4.271 1.00 93.19 80 LYS A CA 1
ATOM 631 C C . LYS A 1 80 ? 9.905 0.197 -3.630 1.00 93.19 80 LYS A C 1
ATOM 633 O O . LYS A 1 80 ? 10.052 1.098 -2.809 1.00 93.19 80 LYS A O 1
ATOM 638 N N . GLN A 1 81 ? 10.923 -0.550 -4.059 1.00 94.31 81 GLN A N 1
ATOM 639 C CA . GLN A 1 81 ? 12.293 -0.392 -3.554 1.00 94.31 81 GLN A CA 1
ATOM 640 C C . GLN A 1 81 ? 12.860 0.997 -3.868 1.00 94.31 81 GLN A C 1
ATOM 642 O O . GLN A 1 81 ? 13.420 1.661 -2.996 1.00 94.31 81 GLN A O 1
ATOM 647 N N . ASN A 1 82 ? 12.675 1.469 -5.101 1.00 92.88 82 ASN A N 1
ATOM 648 C CA . ASN A 1 82 ? 13.105 2.803 -5.509 1.00 92.88 82 ASN A CA 1
ATOM 649 C C . ASN A 1 82 ? 12.422 3.893 -4.672 1.00 92.88 82 ASN A C 1
ATOM 651 O O . ASN A 1 82 ? 13.079 4.847 -4.250 1.00 92.88 82 ASN A O 1
ATOM 655 N N . LEU A 1 83 ? 11.125 3.744 -4.382 1.00 90.94 83 LEU A N 1
ATOM 656 C CA . LEU A 1 83 ? 10.403 4.672 -3.518 1.00 90.94 83 LEU A CA 1
ATOM 657 C C . LEU A 1 83 ? 10.961 4.675 -2.087 1.00 90.94 83 LEU A C 1
ATOM 659 O O . LEU A 1 83 ? 11.166 5.753 -1.532 1.00 90.94 83 LEU A O 1
ATOM 663 N N . ASP A 1 84 ? 11.266 3.511 -1.513 1.00 93.06 84 ASP A N 1
ATOM 664 C CA . ASP A 1 84 ? 11.853 3.405 -0.170 1.00 93.06 84 ASP A CA 1
ATOM 665 C C . ASP A 1 84 ? 13.192 4.146 -0.058 1.00 93.06 84 ASP A C 1
ATOM 667 O O . ASP A 1 84 ? 13.456 4.827 0.940 1.00 93.06 84 ASP A O 1
ATOM 671 N N . HIS A 1 85 ? 14.032 4.046 -1.090 1.00 94.12 85 HIS A N 1
ATOM 672 C CA . HIS A 1 85 ? 15.294 4.781 -1.162 1.00 94.12 85 HIS A CA 1
ATOM 673 C C . HIS A 1 85 ? 15.063 6.293 -1.234 1.00 94.12 85 HIS A C 1
ATOM 675 O O . HIS A 1 85 ? 15.606 7.033 -0.417 1.00 94.12 85 HIS A O 1
ATOM 681 N N . LEU A 1 86 ? 14.188 6.751 -2.135 1.00 92.31 86 LEU A N 1
ATOM 682 C CA . LEU A 1 86 ? 13.878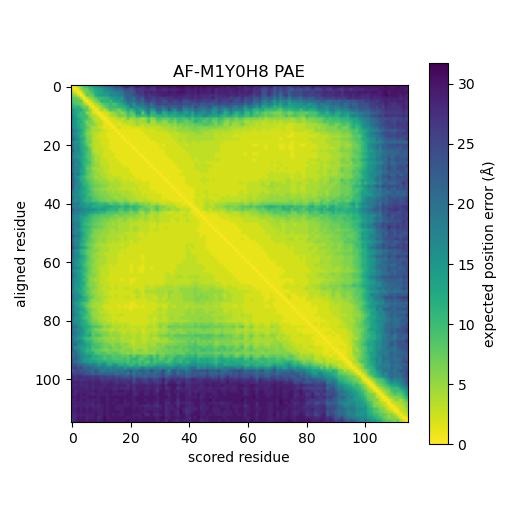 8.177 -2.290 1.00 92.31 86 LEU A CA 1
ATOM 683 C C . LEU A 1 86 ? 13.288 8.792 -1.014 1.00 92.31 86 LEU A C 1
ATOM 685 O O . LEU A 1 86 ? 13.631 9.916 -0.641 1.00 92.31 86 LEU A O 1
ATOM 689 N N . VAL A 1 87 ? 12.403 8.061 -0.332 1.00 92.25 87 VAL A N 1
ATOM 690 C CA . VAL A 1 87 ? 11.810 8.497 0.938 1.00 92.25 87 VAL A CA 1
ATOM 691 C C . VAL A 1 87 ? 12.882 8.597 2.018 1.00 92.25 87 VAL A C 1
ATOM 693 O O . VAL A 1 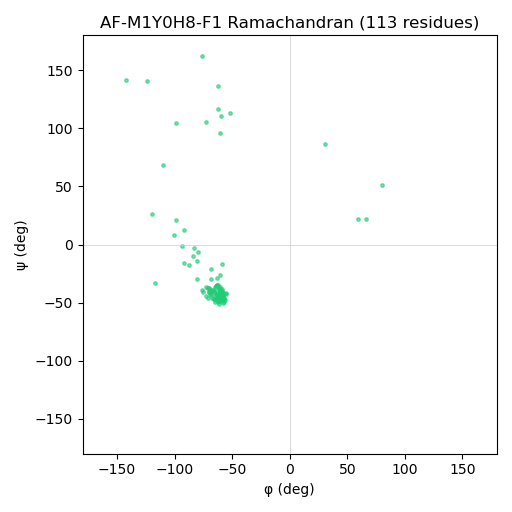87 ? 12.917 9.590 2.748 1.00 92.25 87 VAL A O 1
ATOM 696 N N . ARG A 1 88 ? 13.781 7.611 2.112 1.00 93.69 88 ARG A N 1
ATOM 697 C CA . ARG A 1 88 ? 14.888 7.640 3.074 1.00 93.69 88 ARG A CA 1
ATOM 698 C C . ARG A 1 88 ? 15.806 8.835 2.841 1.00 93.69 88 ARG A C 1
ATOM 700 O O . ARG A 1 88 ? 16.049 9.585 3.784 1.00 93.69 88 ARG A O 1
ATOM 707 N N . ASP A 1 89 ? 16.229 9.055 1.603 1.00 94.81 89 ASP A N 1
ATOM 708 C CA . ASP A 1 89 ? 17.111 10.166 1.241 1.00 94.81 89 ASP A CA 1
ATOM 709 C C . ASP A 1 89 ? 16.478 11.523 1.595 1.00 94.81 89 ASP A C 1
ATOM 711 O O . ASP A 1 89 ? 17.139 12.421 2.123 1.00 94.81 89 ASP A O 1
ATOM 715 N N . ALA A 1 90 ? 15.171 11.677 1.355 1.00 92.12 90 ALA A N 1
ATOM 716 C CA . ALA A 1 90 ? 14.438 12.889 1.714 1.00 92.12 90 ALA A CA 1
ATOM 717 C C . ALA A 1 90 ? 14.366 13.108 3.239 1.00 92.12 90 ALA A C 1
ATOM 719 O O . ALA A 1 90 ? 14.517 14.236 3.716 1.00 92.12 90 ALA A O 1
ATOM 720 N N . VAL A 1 91 ? 14.157 12.041 4.017 1.00 93.69 91 VAL A N 1
ATOM 721 C CA . VAL A 1 91 ? 14.125 12.098 5.490 1.00 93.69 91 VAL A CA 1
ATOM 722 C C . VAL A 1 91 ? 15.502 12.439 6.069 1.00 93.69 91 VAL A C 1
ATOM 724 O O . VAL A 1 91 ? 15.598 13.226 7.019 1.00 93.69 91 VAL A O 1
ATOM 727 N N . GLU A 1 92 ? 16.569 11.894 5.488 1.00 92.12 92 GLU A N 1
ATOM 728 C CA . GLU A 1 92 ? 17.949 12.183 5.885 1.00 92.12 92 GLU A CA 1
ATOM 729 C C . GLU A 1 92 ? 18.293 13.660 5.642 1.00 92.12 92 GLU A C 1
ATOM 731 O O . GLU A 1 92 ? 18.709 14.353 6.574 1.00 92.12 92 GLU A O 1
ATOM 736 N N . GLN A 1 93 ? 17.977 14.199 4.459 1.00 90.88 93 GLN A N 1
ATOM 737 C CA . GLN A 1 93 ? 18.197 15.619 4.144 1.00 90.88 93 GLN A CA 1
ATOM 738 C C . GLN A 1 93 ? 17.465 16.568 5.107 1.00 90.88 93 GLN A C 1
ATOM 740 O O . GLN A 1 93 ? 18.016 17.595 5.515 1.00 90.88 93 GLN A O 1
ATOM 745 N N . LEU A 1 94 ? 16.232 16.240 5.506 1.00 87.56 94 LEU A N 1
ATOM 746 C CA . LEU A 1 94 ? 15.468 17.037 6.475 1.00 87.56 94 LEU A CA 1
ATOM 747 C C . LEU A 1 94 ? 16.058 16.986 7.892 1.00 87.56 94 LEU A C 1
ATOM 749 O O . LEU A 1 94 ? 15.924 17.950 8.655 1.00 87.56 94 LEU A O 1
ATOM 753 N N . SER A 1 95 ? 16.707 15.879 8.250 1.00 84.94 95 SER A N 1
ATOM 754 C CA . SER A 1 95 ? 17.350 15.695 9.554 1.00 84.94 95 SER A CA 1
ATOM 755 C C . SER A 1 95 ? 18.670 16.469 9.643 1.00 84.94 95 SER A C 1
ATOM 757 O O . SER A 1 95 ? 18.948 17.114 10.658 1.00 84.94 95 SER A O 1
ATOM 759 N N . GLU A 1 96 ? 19.452 16.496 8.561 1.00 82.56 96 GLU A N 1
ATOM 760 C CA . GLU A 1 96 ? 20.727 17.224 8.490 1.00 82.56 96 GLU A CA 1
ATOM 761 C C . GLU A 1 96 ? 20.549 18.744 8.655 1.00 82.56 96 GLU A C 1
ATOM 763 O O . GLU A 1 96 ? 21.293 19.380 9.411 1.00 82.56 96 GLU A O 1
ATOM 768 N N . HIS A 1 97 ? 19.505 19.325 8.052 1.00 71.00 97 HIS A N 1
ATOM 769 C CA . HIS A 1 97 ? 19.220 20.765 8.129 1.00 71.00 97 HIS A CA 1
ATOM 770 C C . HIS A 1 97 ? 18.792 21.254 9.526 1.00 71.00 97 HIS A C 1
ATOM 772 O O . HIS A 1 97 ? 18.939 22.439 9.824 1.00 71.00 97 HIS A O 1
ATOM 778 N N . GLN A 1 98 ? 18.301 20.375 10.407 1.00 60.47 98 GLN A N 1
ATOM 779 C CA . GLN A 1 98 ? 17.931 20.739 11.786 1.00 60.47 98 GLN A CA 1
ATOM 780 C C . GLN A 1 98 ? 19.109 20.652 12.771 1.00 60.47 98 GLN A C 1
ATOM 782 O O . GLN A 1 98 ? 19.068 21.265 13.837 1.00 60.47 98 GLN A O 1
ATOM 787 N N . SER A 1 99 ? 20.187 19.951 12.406 1.00 57.78 99 SER A N 1
ATOM 788 C CA . SER A 1 99 ? 21.379 19.775 13.252 1.00 57.78 99 SER A CA 1
ATOM 789 C C . SER A 1 99 ? 22.397 20.926 13.162 1.00 57.78 99 SER A C 1
ATOM 791 O O . SER A 1 99 ? 23.311 21.004 13.978 1.00 57.78 99 SER A O 1
ATOM 793 N N . SER A 1 100 ? 22.218 21.855 12.212 1.00 57.41 100 SER A N 1
ATOM 794 C CA . SER A 1 100 ? 23.132 22.986 11.957 1.00 57.41 100 SER A CA 1
ATOM 795 C C . SER A 1 100 ? 22.684 24.323 12.583 1.00 57.41 100 SER A C 1
ATOM 797 O O . SER A 1 100 ? 23.137 25.391 12.168 1.00 57.41 100 SER A O 1
ATOM 799 N N . GLY A 1 101 ? 21.818 24.300 13.604 1.00 56.34 101 GLY A N 1
ATOM 800 C CA . GLY A 1 101 ? 21.574 25.475 14.453 1.00 56.34 101 GLY A CA 1
ATOM 801 C C . GLY A 1 101 ? 22.864 25.883 15.186 1.00 56.34 101 GLY A C 1
ATOM 802 O O . GLY A 1 101 ? 23.574 25.000 15.668 1.00 56.34 101 GLY A O 1
ATOM 803 N N . PRO A 1 102 ? 23.219 27.182 15.268 1.00 58.41 102 PRO A N 1
ATOM 804 C CA . PRO A 1 102 ? 24.520 27.599 15.772 1.00 58.41 102 PRO A CA 1
ATOM 805 C C . PRO A 1 102 ? 24.668 27.154 17.225 1.00 58.41 102 PRO A C 1
ATOM 807 O O . PRO A 1 102 ? 23.925 27.601 18.099 1.00 58.41 102 PRO A O 1
ATOM 810 N N . ALA A 1 103 ? 25.638 26.272 17.466 1.00 59.72 103 ALA A N 1
ATOM 811 C CA . ALA A 1 103 ? 26.105 25.950 18.798 1.00 59.72 103 ALA A CA 1
ATOM 812 C C . ALA A 1 103 ? 26.457 27.256 19.522 1.00 59.72 103 ALA A C 1
ATOM 814 O O . ALA A 1 103 ? 27.348 28.000 19.108 1.00 59.72 103 ALA A O 1
ATOM 815 N N . ASP A 1 104 ? 25.669 27.537 20.553 1.00 56.88 104 ASP A N 1
ATOM 816 C CA . ASP A 1 104 ? 26.103 28.091 21.824 1.00 56.88 104 ASP A CA 1
ATOM 817 C C . ASP A 1 104 ? 27.335 29.012 21.758 1.00 56.88 104 ASP A C 1
ATOM 819 O O . ASP A 1 104 ? 28.483 28.611 21.946 1.00 56.88 104 ASP A O 1
ATOM 823 N N . ARG A 1 105 ? 27.081 30.296 21.500 1.00 57.22 105 ARG A N 1
ATOM 824 C CA . ARG A 1 105 ? 27.947 31.371 21.984 1.00 57.22 105 ARG A CA 1
ATOM 825 C C . ARG A 1 105 ? 27.191 32.138 23.055 1.00 57.22 105 ARG A C 1
ATOM 827 O O . ARG A 1 105 ? 26.831 33.298 22.853 1.00 57.22 105 ARG A O 1
ATOM 834 N N . SER A 1 106 ? 26.950 31.505 24.203 1.00 56.59 106 SER A N 1
ATOM 835 C CA . SER A 1 106 ? 26.750 32.265 25.431 1.00 56.59 106 SER A CA 1
ATOM 836 C C . SER A 1 106 ? 28.032 33.063 25.693 1.00 56.59 106 SER A C 1
ATOM 838 O O . SER A 1 106 ? 29.020 32.542 26.207 1.00 56.59 106 SER A O 1
ATOM 840 N N . VAL A 1 107 ? 28.052 34.329 25.274 1.00 63.50 107 VAL A N 1
ATOM 841 C CA . VAL A 1 107 ? 29.040 35.292 25.762 1.00 63.50 107 VAL A CA 1
ATOM 842 C C . VAL A 1 107 ? 28.844 35.362 27.269 1.00 63.50 107 VAL A C 1
ATOM 844 O O . VAL A 1 107 ? 27.805 35.820 27.749 1.00 63.50 107 VAL A O 1
ATOM 847 N N . ASN A 1 108 ? 29.817 34.849 28.014 1.00 64.50 108 ASN A N 1
ATOM 848 C CA . ASN A 1 108 ? 29.792 34.887 29.460 1.00 64.50 108 ASN A CA 1
ATOM 849 C C . ASN A 1 108 ? 30.060 36.339 29.874 1.00 64.50 108 ASN A C 1
ATOM 851 O O . ASN A 1 108 ? 31.177 36.834 29.760 1.00 64.50 108 ASN A O 1
ATOM 855 N N . ILE A 1 109 ? 29.019 37.053 30.310 1.00 61.88 109 ILE A N 1
ATOM 856 C CA . ILE A 1 109 ? 29.116 38.471 30.710 1.00 61.88 109 ILE A CA 1
ATOM 857 C C . ILE A 1 109 ? 30.137 38.667 31.855 1.00 61.88 109 ILE A C 1
ATOM 859 O O . ILE A 1 109 ? 30.638 39.772 32.052 1.00 61.88 109 ILE A O 1
ATOM 863 N N . GLY A 1 110 ? 30.516 37.590 32.554 1.00 63.59 110 GLY A N 1
ATOM 864 C CA . GLY A 1 110 ? 31.593 37.587 33.547 1.00 63.59 110 GLY A CA 1
ATOM 865 C C . GLY A 1 110 ? 32.977 37.970 33.008 1.00 63.59 110 GLY A C 1
ATOM 866 O O . GLY A 1 110 ? 33.760 38.530 33.769 1.00 63.59 110 GLY A O 1
ATOM 867 N N . ASP A 1 111 ? 33.258 37.763 31.716 1.00 65.56 111 ASP A N 1
ATOM 868 C CA . ASP A 1 111 ? 34.574 38.066 31.128 1.00 65.56 111 ASP A CA 1
ATOM 869 C C . ASP A 1 111 ? 34.750 39.562 30.791 1.00 65.56 111 ASP A C 1
ATOM 871 O O . ASP A 1 111 ? 35.865 40.020 30.570 1.00 65.56 111 ASP A O 1
ATOM 875 N N . ILE A 1 112 ? 33.662 40.346 30.770 1.00 62.28 112 ILE A N 1
ATOM 876 C CA . ILE A 1 112 ? 33.671 41.767 30.364 1.00 62.28 112 ILE A CA 1
ATOM 877 C C . ILE A 1 112 ? 33.872 42.713 31.563 1.00 62.28 112 ILE A C 1
ATOM 879 O O . ILE A 1 112 ? 34.195 43.883 31.385 1.00 62.28 112 ILE A O 1
ATOM 883 N N . LEU A 1 113 ? 33.696 42.229 32.795 1.00 61.81 113 LEU A N 1
ATOM 884 C CA . LEU A 1 113 ? 33.723 43.070 34.001 1.00 61.81 113 LEU A CA 1
ATOM 885 C C . LEU A 1 113 ? 35.050 43.027 34.775 1.00 61.81 113 LEU A C 1
ATOM 887 O O . LEU A 1 113 ? 35.102 43.560 35.881 1.00 61.81 113 LEU A O 1
ATOM 891 N N . ASN A 1 114 ? 36.099 42.402 34.230 1.00 56.62 114 ASN A N 1
ATOM 892 C CA . ASN A 1 114 ? 37.367 42.214 34.943 1.00 56.62 114 ASN A CA 1
ATOM 893 C C . ASN A 1 114 ? 38.597 42.865 34.276 1.00 56.62 114 ASN A C 1
ATOM 895 O O . ASN A 1 114 ? 39.711 42.407 34.526 1.00 56.62 114 ASN A O 1
ATOM 899 N N . ASP A 1 115 ? 38.410 43.927 33.488 1.00 53.91 115 ASP A N 1
ATOM 900 C CA . ASP A 1 115 ? 39.489 44.845 33.068 1.00 53.91 115 ASP A CA 1
ATOM 901 C C . ASP A 1 115 ? 39.287 46.252 33.658 1.00 53.91 115 ASP A C 1
ATOM 903 O O . ASP A 1 115 ? 38.145 46.770 33.593 1.00 53.91 115 ASP A O 1
#